Protein AF-A0A1H9P682-F1 (afdb_monomer_lite)

Radius of gyration: 30.24 Å; chains: 1; bounding box: 79×31×107 Å

pLDDT: mean 71.87, std 14.68, range [38.53, 93.12]

Structure (mmCIF, N/CA/C/O backbone):
data_AF-A0A1H9P682-F1
#
_entry.id   AF-A0A1H9P682-F1
#
loop_
_atom_site.group_PDB
_atom_site.id
_atom_site.type_symbol
_atom_site.label_atom_id
_atom_site.label_alt_id
_atom_site.label_comp_id
_atom_site.label_asym_id
_atom_site.label_entity_id
_atom_site.label_seq_id
_atom_site.pdbx_PDB_ins_code
_atom_site.Cartn_x
_atom_site.Cartn_y
_atom_site.Cartn_z
_atom_site.occupancy
_atom_site.B_iso_or_equiv
_atom_site.auth_seq_id
_atom_site.auth_comp_id
_atom_site.auth_asym_id
_atom_site.auth_atom_id
_atom_site.pdbx_PDB_model_num
ATOM 1 N N . MET A 1 1 ? -42.778 5.617 70.406 1.00 38.97 1 MET A N 1
ATOM 2 C CA . MET A 1 1 ? -42.829 4.160 70.156 1.00 38.97 1 MET A CA 1
ATOM 3 C C . MET A 1 1 ? -42.536 3.995 68.669 1.00 38.97 1 MET A C 1
ATOM 5 O O . MET A 1 1 ? -43.299 4.552 67.897 1.00 38.97 1 MET A O 1
ATOM 9 N N . ARG A 1 2 ? -41.302 3.645 68.252 1.00 39.34 2 ARG A N 1
ATOM 10 C CA . ARG A 1 2 ? -40.788 2.255 68.078 1.00 39.34 2 ARG A CA 1
ATOM 11 C C . ARG A 1 2 ? -41.832 1.417 67.328 1.00 39.34 2 ARG A C 1
ATOM 13 O O . ARG A 1 2 ? -42.942 1.325 67.829 1.00 39.34 2 ARG A O 1
ATOM 20 N N . GLU A 1 3 ? -41.604 0.932 66.111 1.00 40.84 3 GLU A N 1
ATOM 21 C CA . GLU A 1 3 ? -40.515 0.067 65.615 1.00 40.84 3 GLU A CA 1
ATOM 22 C C . GLU A 1 3 ? -40.602 0.032 64.063 1.00 40.84 3 GLU A C 1
ATOM 24 O O . GLU A 1 3 ? -41.706 0.152 63.538 1.00 40.84 3 GLU A O 1
ATOM 29 N N . ASN A 1 4 ? -39.484 0.150 63.327 1.00 43.41 4 ASN A N 1
ATOM 30 C CA . ASN A 1 4 ? -38.749 -0.947 62.645 1.00 43.41 4 ASN A CA 1
ATOM 31 C C . ASN A 1 4 ? -39.488 -1.520 61.409 1.00 43.41 4 ASN A C 1
ATOM 33 O O . ASN A 1 4 ? -40.698 -1.667 61.419 1.00 43.41 4 ASN A O 1
ATOM 37 N N . ASP A 1 5 ? -38.876 -1.901 60.292 1.00 44.94 5 ASP A N 1
ATOM 38 C CA . ASP A 1 5 ? -37.477 -2.030 59.903 1.00 44.94 5 ASP A CA 1
ATOM 39 C C . ASP A 1 5 ? -37.392 -2.095 58.370 1.00 44.94 5 ASP A C 1
ATOM 41 O O . ASP A 1 5 ? -38.360 -2.388 57.666 1.00 44.94 5 ASP A O 1
ATOM 45 N N . GLN A 1 6 ? -36.181 -1.827 57.894 1.00 45.53 6 GLN A N 1
ATOM 46 C CA . GLN A 1 6 ? -35.627 -2.149 56.585 1.00 45.53 6 GLN A CA 1
ATOM 47 C C . GLN A 1 6 ? -36.292 -3.343 55.881 1.00 45.53 6 GLN A C 1
ATOM 49 O O . GLN A 1 6 ? -36.188 -4.479 56.334 1.00 45.53 6 GLN A O 1
ATOM 54 N N . ASN A 1 7 ? -36.821 -3.110 54.678 1.00 42.62 7 ASN A N 1
ATOM 55 C CA . ASN A 1 7 ? -36.829 -4.151 53.657 1.00 42.62 7 ASN A CA 1
ATOM 56 C C . ASN A 1 7 ? -35.790 -3.782 52.597 1.00 42.62 7 ASN A C 1
ATOM 58 O O . ASN A 1 7 ? -36.064 -3.165 51.566 1.00 42.62 7 ASN A O 1
ATOM 62 N N . THR A 1 8 ? -34.544 -4.097 52.943 1.00 42.44 8 THR A N 1
ATOM 63 C CA . THR A 1 8 ? -33.430 -4.292 52.026 1.00 42.44 8 THR A CA 1
ATOM 64 C C . THR A 1 8 ? -33.874 -5.296 50.971 1.00 42.44 8 THR A C 1
ATOM 66 O O . THR A 1 8 ? -33.874 -6.503 51.205 1.00 42.44 8 THR A O 1
ATOM 69 N N . ASN A 1 9 ? -34.244 -4.795 49.791 1.00 38.53 9 ASN A N 1
ATOM 70 C CA . ASN A 1 9 ? -34.286 -5.603 48.581 1.00 38.53 9 ASN A CA 1
ATOM 71 C C . ASN A 1 9 ? -32.859 -6.088 48.310 1.00 38.53 9 ASN A C 1
ATOM 73 O O . ASN A 1 9 ? -32.088 -5.447 47.598 1.00 38.53 9 ASN A O 1
ATOM 77 N N . ASN A 1 10 ? -32.519 -7.214 48.937 1.00 39.97 10 ASN A N 1
ATOM 78 C CA . ASN A 1 10 ? -31.418 -8.077 48.567 1.00 39.97 10 ASN A CA 1
ATOM 79 C C . ASN A 1 10 ? -31.631 -8.442 47.103 1.00 39.97 10 ASN A C 1
ATOM 81 O O . ASN A 1 10 ? -32.418 -9.325 46.757 1.00 39.97 10 ASN A O 1
ATOM 85 N N . SER A 1 11 ? -30.935 -7.720 46.236 1.00 47.12 11 SER A N 1
ATOM 86 C CA . SER A 1 11 ? -30.693 -8.086 44.856 1.00 47.12 11 SER A CA 1
ATOM 87 C C . SER A 1 11 ? -29.859 -9.366 44.845 1.00 47.12 11 SER A C 1
ATOM 89 O O . SER A 1 11 ? -28.654 -9.352 44.616 1.00 47.12 11 SER A O 1
ATOM 91 N N . ASN A 1 12 ? -30.525 -10.500 45.067 1.00 51.19 12 ASN A N 1
ATOM 92 C CA . ASN A 1 12 ? -30.020 -11.830 44.745 1.00 51.19 12 ASN A CA 1
ATOM 93 C C . ASN A 1 12 ? -30.009 -11.990 43.217 1.00 51.19 12 ASN A C 1
ATOM 95 O O . ASN A 1 12 ? -30.694 -12.838 42.650 1.00 51.19 12 ASN A O 1
ATOM 99 N N . ALA A 1 13 ? -29.258 -11.131 42.531 1.00 53.94 13 ALA A N 1
ATOM 100 C CA . ALA A 1 13 ? -28.804 -11.440 41.194 1.00 53.94 13 ALA A CA 1
ATOM 101 C C . ALA A 1 13 ? -27.762 -12.559 41.350 1.00 53.94 13 ALA A C 1
ATOM 103 O O . ALA A 1 13 ? -26.848 -12.411 42.168 1.00 53.94 13 ALA A O 1
ATOM 104 N N . PRO A 1 14 ? -27.881 -13.686 40.628 1.00 59.94 14 PRO A N 1
ATOM 105 C CA . PRO A 1 14 ? -26.836 -14.698 40.641 1.00 59.94 14 PRO A CA 1
ATOM 106 C C . PRO A 1 14 ? -25.517 -14.019 40.270 1.00 59.94 14 PRO A C 1
ATOM 108 O O . PRO A 1 14 ? -25.454 -13.300 39.270 1.00 59.94 14 PRO A O 1
ATOM 111 N N . ALA A 1 15 ? -24.490 -14.198 41.105 1.00 60.25 15 ALA A N 1
ATOM 112 C CA . ALA A 1 15 ? -23.162 -13.655 40.863 1.00 60.25 15 ALA A CA 1
ATOM 113 C C . ALA A 1 15 ? -22.665 -14.202 39.521 1.00 60.25 15 ALA A C 1
ATOM 115 O O . ALA A 1 15 ? -22.273 -15.364 39.411 1.00 60.25 15 ALA A O 1
ATOM 116 N N . VAL A 1 16 ? -22.769 -13.379 38.477 1.00 61.38 16 VAL A N 1
ATOM 117 C CA . VAL A 1 16 ? -22.333 -13.751 37.136 1.00 61.38 16 VAL A CA 1
ATOM 118 C C . VAL A 1 16 ? -20.833 -14.015 37.225 1.00 61.38 16 VAL A C 1
ATOM 120 O O . VAL A 1 16 ? -20.102 -13.139 37.698 1.00 61.38 16 VAL A O 1
ATOM 123 N N . PRO A 1 17 ? -20.358 -15.197 36.801 1.00 69.81 17 PRO A N 1
ATOM 124 C CA . PRO A 1 17 ? -18.950 -15.527 36.899 1.00 69.81 17 PRO A CA 1
ATOM 125 C C . PRO A 1 17 ? -18.097 -14.474 36.195 1.00 69.81 17 PRO A C 1
ATOM 127 O O . PRO A 1 17 ? -18.400 -14.065 35.074 1.00 69.81 17 PRO A O 1
ATOM 130 N N . GLU A 1 18 ? -17.004 -14.059 36.829 1.00 66.00 18 GLU A N 1
ATOM 131 C CA . GLU A 1 18 ? -16.146 -12.960 36.363 1.00 66.00 18 GLU A CA 1
ATOM 132 C C . GLU A 1 18 ? -15.588 -13.173 34.935 1.00 66.00 18 GLU A C 1
ATOM 134 O O . GLU A 1 18 ? -15.226 -12.224 34.236 1.00 66.00 18 GLU A O 1
ATOM 139 N N . TYR A 1 19 ? -15.531 -14.428 34.473 1.00 68.06 19 TYR A N 1
ATOM 140 C CA . TYR A 1 19 ? -15.132 -14.779 33.108 1.00 68.06 19 TYR A CA 1
ATOM 141 C C . TYR A 1 19 ? -16.213 -14.439 32.065 1.00 68.06 19 TYR A C 1
ATOM 143 O O . TYR A 1 19 ? -15.883 -13.940 30.991 1.00 68.06 19 TYR A O 1
ATOM 151 N N . LEU A 1 20 ? -17.497 -14.615 32.393 1.00 66.12 20 LEU A N 1
ATOM 152 C CA . LEU A 1 20 ? -18.629 -14.301 31.512 1.00 66.12 20 LEU A CA 1
ATOM 153 C C . LEU A 1 20 ? -18.777 -12.791 31.308 1.00 66.12 20 LEU A C 1
ATOM 155 O O . LEU A 1 20 ? -19.013 -12.331 30.191 1.00 66.12 20 LEU A O 1
ATOM 159 N N . THR A 1 21 ? -18.563 -11.997 32.357 1.00 69.25 21 THR A N 1
ATOM 160 C CA . THR A 1 21 ? -18.540 -10.529 32.262 1.00 69.25 21 THR A CA 1
ATOM 161 C C . THR A 1 21 ? -17.347 -10.029 31.449 1.00 69.25 21 THR A C 1
ATOM 163 O O . THR A 1 21 ? -17.517 -9.155 30.597 1.00 69.25 21 THR A O 1
ATOM 166 N N . LYS A 1 22 ? -16.151 -10.613 31.617 1.00 71.06 22 LYS A N 1
ATOM 167 C CA . LYS A 1 22 ? -14.976 -10.276 30.787 1.00 71.06 22 LYS A CA 1
ATOM 168 C C . LYS A 1 22 ? -15.208 -10.588 29.310 1.00 71.06 22 LYS A C 1
ATOM 170 O O . LYS A 1 22 ? -14.852 -9.771 28.460 1.00 71.06 22 LYS A O 1
ATOM 175 N N . GLU A 1 23 ? -15.824 -11.722 28.987 1.00 73.19 23 GLU A N 1
ATOM 176 C CA . GLU A 1 23 ? -16.151 -12.087 27.605 1.00 73.19 23 GLU A CA 1
ATOM 177 C C . GLU A 1 23 ? -17.238 -11.196 26.997 1.00 73.19 23 GLU A C 1
ATOM 179 O O . GLU A 1 23 ? -17.073 -10.735 25.864 1.00 73.19 23 GLU A O 1
ATOM 184 N N . ALA A 1 24 ? -18.287 -10.861 27.751 1.00 71.06 24 ALA A N 1
ATOM 185 C CA . ALA A 1 24 ? -19.342 -9.953 27.304 1.00 71.06 24 ALA A CA 1
ATOM 186 C C . ALA A 1 24 ? -18.807 -8.540 27.007 1.00 71.06 24 ALA A C 1
ATOM 188 O O . ALA A 1 24 ? -19.091 -7.982 25.946 1.00 71.06 24 ALA A O 1
ATOM 189 N N . ILE A 1 25 ? -17.941 -7.991 27.869 1.00 72.44 25 ILE A N 1
ATOM 190 C CA . ILE A 1 25 ? -17.266 -6.699 27.636 1.00 72.44 25 ILE A CA 1
ATOM 191 C C . ILE A 1 25 ? -16.348 -6.783 26.404 1.00 72.44 25 ILE A C 1
ATOM 193 O O . ILE A 1 25 ? -16.270 -5.854 25.595 1.00 72.44 25 ILE A O 1
ATOM 197 N N . LYS A 1 26 ? -15.660 -7.918 26.212 1.00 71.62 26 LYS A N 1
ATOM 198 C CA . LYS A 1 26 ? -14.792 -8.170 25.050 1.00 71.62 26 LYS A CA 1
ATOM 199 C C . LYS A 1 26 ? -15.584 -8.165 23.739 1.00 71.62 26 LYS A C 1
ATOM 201 O O . LYS A 1 26 ? -15.109 -7.590 22.754 1.00 71.62 26 LYS A O 1
ATOM 206 N N . GLN A 1 27 ? -16.763 -8.786 23.750 1.00 69.50 27 GLN A N 1
ATOM 207 C CA . GLN A 1 27 ? -17.713 -8.877 22.639 1.00 69.50 27 GLN A CA 1
ATOM 208 C C . GLN A 1 27 ? -18.356 -7.515 22.337 1.00 69.50 27 GLN A C 1
ATOM 210 O O . GLN A 1 27 ? -18.345 -7.094 21.184 1.00 69.50 27 GLN A O 1
ATOM 215 N N . GLN A 1 28 ? -18.809 -6.772 23.354 1.00 67.00 28 GLN A N 1
ATOM 216 C CA . GLN A 1 28 ? -19.338 -5.411 23.190 1.00 67.00 28 GLN A CA 1
ATOM 217 C C . GLN A 1 28 ? -18.303 -4.459 22.595 1.00 67.00 28 GLN A C 1
ATOM 219 O O . GLN A 1 28 ? -18.612 -3.711 21.672 1.00 67.00 28 GLN A O 1
ATOM 224 N N . LYS A 1 29 ? -17.053 -4.519 23.069 1.00 67.00 29 LYS A N 1
ATOM 225 C CA . LYS A 1 29 ? -15.972 -3.696 22.517 1.00 67.00 29 LYS A CA 1
ATOM 226 C C . LYS A 1 29 ? -15.692 -4.053 21.053 1.00 67.00 29 LYS A C 1
ATOM 228 O O . LYS A 1 29 ? -15.567 -3.162 20.227 1.00 67.00 29 LYS A O 1
ATOM 233 N N . LYS A 1 30 ? -15.702 -5.347 20.705 1.00 64.38 30 LYS A N 1
ATOM 234 C CA . LYS A 1 30 ? -15.589 -5.815 19.311 1.00 64.38 30 LYS A CA 1
ATOM 235 C C . LYS A 1 30 ? -16.760 -5.337 18.439 1.00 64.38 30 LYS A C 1
ATOM 237 O O . LYS A 1 30 ? -16.535 -4.946 17.300 1.00 64.38 30 LYS A O 1
ATOM 242 N N . TYR A 1 31 ? -17.987 -5.359 18.958 1.00 65.25 31 TYR A N 1
ATOM 243 C CA . TYR A 1 31 ? -19.174 -4.866 18.254 1.00 65.25 31 TYR A CA 1
ATOM 244 C C . TYR A 1 31 ? -19.103 -3.352 18.018 1.00 65.25 31 TYR A C 1
ATOM 246 O O . TYR A 1 31 ? -19.308 -2.900 16.895 1.00 65.25 31 TYR A O 1
ATOM 254 N N . ASN A 1 32 ? -18.732 -2.583 19.043 1.00 70.31 32 ASN A N 1
ATOM 255 C CA . ASN A 1 32 ? -18.597 -1.131 18.946 1.00 70.31 32 ASN A CA 1
ATOM 256 C C . ASN A 1 32 ? -17.469 -0.723 17.981 1.00 70.31 32 ASN A C 1
ATOM 258 O O . ASN A 1 32 ? -17.658 0.152 17.140 1.00 70.31 32 ASN A O 1
ATOM 262 N N . ASP A 1 33 ? -16.328 -1.417 18.026 1.00 61.44 33 ASP A N 1
ATOM 263 C CA . ASP A 1 33 ? -15.211 -1.180 17.104 1.00 61.44 33 ASP A CA 1
ATOM 264 C C . ASP A 1 33 ? -15.587 -1.523 15.648 1.00 61.44 33 ASP A C 1
ATOM 266 O O . ASP A 1 33 ? -15.204 -0.808 14.724 1.00 61.44 33 ASP A O 1
ATOM 270 N N . ASN A 1 34 ? -16.380 -2.580 15.431 1.00 63.44 34 ASN A N 1
ATOM 271 C CA . ASN A 1 34 ? -16.870 -2.979 14.104 1.00 63.44 34 ASN A CA 1
ATOM 272 C C . ASN A 1 34 ? -17.971 -2.060 13.551 1.00 63.44 34 ASN A C 1
ATOM 274 O O . ASN A 1 34 ? -18.148 -1.981 12.331 1.00 63.44 34 ASN A O 1
ATOM 278 N N . HIS A 1 35 ? -18.734 -1.403 14.427 1.00 68.88 35 HIS A N 1
ATOM 279 C CA . HIS A 1 35 ? -19.833 -0.517 14.044 1.00 68.88 35 HIS A CA 1
ATOM 280 C C . HIS A 1 35 ? -19.442 0.968 14.040 1.00 68.88 35 HIS A C 1
ATOM 282 O O . HIS A 1 35 ? -20.220 1.811 13.599 1.00 68.88 35 HIS A O 1
ATOM 288 N N . SER A 1 36 ? -18.222 1.303 14.473 1.00 73.00 36 SER A N 1
ATOM 289 C CA . SER A 1 36 ? -17.703 2.665 14.394 1.00 73.00 36 SER A CA 1
ATOM 290 C C . SER A 1 36 ? -17.651 3.135 12.936 1.00 73.00 36 SER A C 1
ATOM 292 O O . SER A 1 36 ? -16.885 2.623 12.114 1.00 73.00 36 SER A O 1
ATOM 294 N N . THR A 1 37 ? -18.457 4.151 12.621 1.00 76.69 37 THR A N 1
ATOM 295 C CA . THR A 1 37 ? -18.485 4.808 11.306 1.00 76.69 37 THR A CA 1
ATOM 296 C C . THR A 1 37 ? -17.114 5.371 10.939 1.00 76.69 37 THR A C 1
ATOM 298 O O . THR A 1 37 ? -16.680 5.239 9.801 1.00 76.69 37 THR A O 1
ATOM 301 N N . THR A 1 38 ? -16.374 5.895 11.918 1.00 74.81 38 THR A N 1
ATOM 302 C CA . THR A 1 38 ? -15.019 6.430 11.738 1.00 74.81 38 THR A CA 1
ATOM 303 C C . THR A 1 38 ? -14.014 5.356 11.316 1.00 74.81 38 THR A C 1
ATOM 305 O O . THR A 1 38 ? -13.206 5.602 10.421 1.00 74.81 38 THR A O 1
ATOM 308 N N . CYS A 1 39 ? -14.076 4.156 11.910 1.00 73.69 39 CYS A N 1
ATOM 309 C CA . CYS A 1 39 ? -13.227 3.027 11.513 1.00 73.69 39 CYS A CA 1
ATOM 310 C C . CYS A 1 39 ? -13.496 2.639 10.055 1.00 73.69 39 CYS A C 1
ATOM 312 O O . CYS A 1 39 ? -12.560 2.520 9.263 1.00 73.69 39 CYS A O 1
ATOM 314 N N . ARG A 1 40 ? -14.776 2.519 9.680 1.00 77.06 40 ARG A N 1
ATOM 315 C CA . ARG A 1 40 ? -15.176 2.224 8.299 1.00 77.06 40 ARG A CA 1
ATOM 316 C C . ARG A 1 40 ? -14.668 3.277 7.321 1.00 77.06 40 ARG A C 1
ATOM 318 O O . ARG A 1 40 ? -14.087 2.902 6.312 1.00 77.06 40 ARG A O 1
ATOM 325 N N . THR A 1 41 ? -14.818 4.564 7.626 1.00 82.00 41 THR A N 1
ATOM 326 C CA . THR A 1 41 ? -14.356 5.642 6.740 1.00 82.00 41 THR A CA 1
ATOM 327 C C . THR A 1 41 ? -12.845 5.601 6.528 1.00 82.00 41 THR A C 1
ATOM 329 O O . THR A 1 41 ? -12.401 5.634 5.386 1.00 82.00 41 THR A O 1
ATOM 332 N N . LEU A 1 42 ? -12.051 5.462 7.596 1.00 80.62 42 LEU A N 1
ATOM 333 C CA . LEU A 1 42 ? -10.587 5.376 7.487 1.00 80.62 42 LEU A CA 1
ATOM 334 C C . LEU A 1 42 ? -10.148 4.191 6.626 1.00 80.62 42 LEU A C 1
ATOM 336 O O . LEU A 1 42 ? -9.264 4.320 5.780 1.00 80.62 42 LEU A O 1
ATOM 340 N N . CYS A 1 43 ? -10.788 3.040 6.815 1.00 83.00 43 CYS A N 1
ATOM 341 C CA . CYS A 1 43 ? -10.423 1.857 6.062 1.00 83.00 43 CYS A CA 1
ATOM 342 C C . CYS A 1 43 ? -10.921 1.919 4.605 1.00 83.00 43 CYS A C 1
ATOM 344 O O . CYS A 1 43 ? -10.223 1.448 3.715 1.00 83.00 43 CYS A O 1
ATOM 346 N N . MET A 1 44 ? -12.074 2.541 4.335 1.00 84.62 44 MET A N 1
ATOM 347 C CA . MET A 1 44 ? -12.543 2.799 2.966 1.00 84.62 44 MET A CA 1
ATOM 348 C C . MET A 1 44 ? -11.609 3.764 2.232 1.00 84.62 44 MET A C 1
ATOM 350 O O . MET A 1 44 ? -11.268 3.504 1.086 1.00 84.62 44 MET A O 1
ATOM 354 N N . ILE A 1 45 ? -11.140 4.832 2.888 1.00 86.38 45 ILE A N 1
ATOM 355 C CA . ILE A 1 45 ? -10.163 5.765 2.303 1.00 86.38 45 ILE A CA 1
ATOM 356 C C . ILE A 1 45 ? -8.862 5.036 1.961 1.00 86.38 45 ILE A C 1
ATOM 358 O O . ILE A 1 45 ? -8.344 5.202 0.860 1.00 86.38 45 ILE A O 1
ATOM 362 N N . SER A 1 46 ? -8.359 4.198 2.872 1.00 84.44 46 SER A N 1
ATOM 363 C CA . SER A 1 46 ? -7.169 3.381 2.616 1.00 84.44 46 SER A CA 1
ATOM 364 C C . SER A 1 46 ? -7.375 2.433 1.428 1.0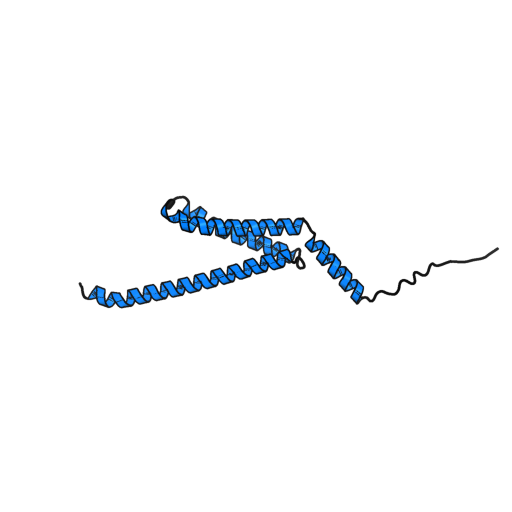0 84.44 46 SER A C 1
ATOM 366 O O . SER A 1 46 ? -6.515 2.356 0.556 1.00 84.44 46 SER A O 1
ATOM 368 N N . LEU A 1 47 ? -8.531 1.768 1.344 1.00 83.88 47 LEU A N 1
ATOM 369 C CA . LEU A 1 47 ? -8.855 0.854 0.248 1.00 83.88 47 LEU A CA 1
ATOM 370 C C . LEU A 1 47 ? -9.000 1.581 -1.096 1.00 83.88 47 LEU A C 1
ATOM 372 O O . LEU A 1 47 ? -8.565 1.071 -2.122 1.00 83.88 47 LEU A O 1
ATOM 376 N N . VAL A 1 48 ? -9.570 2.786 -1.094 1.00 87.81 48 VAL A N 1
ATOM 377 C CA . VAL A 1 48 ? -9.666 3.630 -2.291 1.00 87.81 48 VAL A CA 1
ATOM 378 C C . VAL A 1 48 ? -8.287 4.123 -2.724 1.00 87.81 48 VAL A C 1
ATOM 380 O O . VAL A 1 48 ? -7.990 4.062 -3.911 1.00 87.81 48 VAL A O 1
ATOM 383 N N . CYS A 1 49 ? -7.424 4.554 -1.797 1.00 86.31 49 CYS A N 1
ATOM 384 C CA . CYS A 1 49 ? -6.045 4.941 -2.128 1.00 86.31 49 CYS A CA 1
ATOM 385 C C . CYS A 1 49 ? -5.277 3.773 -2.752 1.00 86.31 49 CYS A C 1
ATOM 387 O O . CYS A 1 49 ? -4.606 3.951 -3.764 1.00 86.31 49 CYS A O 1
ATOM 389 N N . TRP A 1 50 ? -5.431 2.578 -2.182 1.00 86.19 50 TRP A N 1
ATOM 390 C CA . TRP A 1 50 ? -4.848 1.349 -2.706 1.00 86.19 50 TRP A CA 1
ATOM 391 C C . TRP A 1 50 ? -5.342 1.012 -4.118 1.00 86.19 50 TRP A C 1
ATOM 393 O O . TRP A 1 50 ? -4.542 0.766 -5.021 1.00 86.19 50 TRP A O 1
ATOM 403 N N . ALA A 1 51 ? -6.661 1.044 -4.325 1.00 85.31 51 ALA A N 1
ATOM 404 C CA . ALA A 1 51 ? -7.266 0.742 -5.617 1.00 85.31 51 ALA A CA 1
ATOM 405 C C . ALA A 1 51 ? -6.857 1.770 -6.681 1.00 85.31 51 ALA A C 1
ATOM 407 O O . ALA A 1 51 ? -6.500 1.392 -7.793 1.00 85.31 51 ALA A O 1
ATOM 408 N N . LEU A 1 52 ? -6.857 3.061 -6.334 1.00 85.06 52 LEU A N 1
ATOM 409 C CA . LEU A 1 52 ? -6.418 4.127 -7.231 1.00 85.06 52 LEU A CA 1
ATOM 410 C C . LEU A 1 52 ? -4.943 3.981 -7.602 1.00 85.06 52 LEU A C 1
ATOM 412 O O . LEU A 1 52 ? -4.617 4.124 -8.775 1.00 85.06 52 LEU A O 1
ATOM 416 N N . ALA A 1 53 ? -4.068 3.655 -6.649 1.00 83.31 53 ALA A N 1
ATOM 417 C CA . ALA A 1 53 ? -2.655 3.437 -6.941 1.00 83.31 53 ALA A CA 1
ATOM 418 C C . ALA A 1 53 ? -2.445 2.287 -7.937 1.00 83.31 53 ALA A C 1
ATOM 420 O O . ALA A 1 53 ? -1.718 2.450 -8.911 1.00 83.31 53 ALA A O 1
ATOM 421 N N . ASN A 1 54 ? -3.136 1.160 -7.738 1.00 83.44 54 ASN A N 1
ATOM 422 C CA . ASN A 1 54 ? -3.056 0.004 -8.632 1.00 83.44 54 ASN A CA 1
ATOM 423 C C . ASN A 1 54 ? -3.641 0.294 -10.026 1.00 83.44 54 ASN A C 1
ATOM 425 O O . ASN A 1 54 ? -3.057 -0.099 -11.033 1.00 83.44 54 ASN A O 1
ATOM 429 N N . ILE A 1 55 ? -4.760 1.022 -10.107 1.00 83.12 55 ILE A N 1
ATOM 430 C CA . ILE A 1 55 ? -5.338 1.448 -11.391 1.00 83.12 55 ILE A CA 1
ATOM 431 C C . ILE A 1 55 ? -4.368 2.369 -12.133 1.00 83.12 55 ILE A C 1
ATOM 433 O O . ILE A 1 55 ? -4.146 2.169 -13.324 1.00 83.12 55 ILE A O 1
ATOM 437 N N . ILE A 1 56 ? -3.773 3.348 -11.441 1.00 79.75 56 ILE A N 1
ATOM 438 C CA . ILE A 1 56 ? -2.775 4.245 -12.035 1.00 79.75 56 ILE A CA 1
ATOM 439 C C . ILE A 1 56 ? -1.600 3.431 -12.573 1.00 79.75 56 ILE A C 1
ATOM 441 O O . ILE A 1 56 ? -1.193 3.688 -13.695 1.00 79.75 56 ILE A O 1
ATOM 445 N N . PHE A 1 57 ? -1.126 2.425 -11.832 1.00 76.19 57 PHE A N 1
ATOM 446 C CA . PHE A 1 57 ? -0.004 1.577 -12.240 1.00 76.19 57 PHE A CA 1
ATOM 447 C C . PHE A 1 57 ? -0.296 0.766 -13.517 1.00 76.19 57 PHE A C 1
ATOM 449 O O . PHE A 1 57 ? 0.526 0.706 -14.428 1.00 76.19 57 PHE A O 1
ATOM 456 N N . ILE A 1 58 ? -1.494 0.179 -13.618 1.00 77.44 58 ILE A N 1
ATOM 457 C CA . ILE A 1 58 ? -1.919 -0.582 -14.806 1.00 77.44 58 ILE A CA 1
ATOM 458 C C . ILE A 1 58 ? -2.088 0.344 -16.013 1.00 77.44 58 ILE A C 1
ATOM 460 O O . ILE A 1 58 ? -1.672 0.016 -17.121 1.00 77.44 58 ILE A O 1
ATOM 464 N N . VAL A 1 59 ? -2.715 1.504 -15.807 1.00 76.88 59 VAL A N 1
ATOM 465 C CA . VAL A 1 59 ? -2.942 2.476 -16.879 1.00 76.88 59 VAL A CA 1
ATOM 466 C C . VAL A 1 59 ? -1.615 3.091 -17.327 1.00 76.88 59 VAL A C 1
ATOM 468 O O . VAL A 1 59 ? -1.409 3.254 -18.524 1.00 76.88 59 VAL A O 1
ATOM 471 N N . SER A 1 60 ? -0.687 3.389 -16.415 1.00 69.56 60 SER A N 1
ATOM 472 C CA . SER A 1 60 ? 0.619 3.936 -16.790 1.00 69.56 60 SER A CA 1
ATOM 473 C C . SER A 1 60 ? 1.396 2.983 -17.691 1.00 69.56 60 SER A C 1
ATOM 475 O O . SER A 1 60 ? 1.940 3.441 -18.688 1.00 69.56 60 SER A O 1
ATOM 477 N N . ASP A 1 61 ? 1.374 1.676 -17.415 1.00 66.56 61 ASP A N 1
ATOM 478 C CA . ASP A 1 61 ? 2.079 0.671 -18.224 1.00 66.56 61 ASP A CA 1
ATOM 479 C C . ASP A 1 61 ? 1.563 0.618 -19.677 1.00 66.56 61 ASP A C 1
ATOM 481 O O . ASP A 1 61 ? 2.336 0.465 -20.616 1.00 66.56 61 ASP A O 1
ATOM 485 N N . GLN A 1 62 ? 0.259 0.842 -19.893 1.00 67.44 62 GLN A N 1
ATOM 486 C CA . GLN A 1 62 ? -0.340 0.812 -21.236 1.00 67.44 62 GLN A CA 1
ATOM 487 C C . GLN A 1 62 ? -0.189 2.111 -22.037 1.00 67.44 62 GLN A C 1
ATOM 489 O O . GLN A 1 62 ? -0.253 2.081 -23.265 1.00 67.44 62 GLN A O 1
ATOM 494 N N . PHE A 1 63 ? -0.031 3.254 -21.366 1.00 65.12 63 PHE A N 1
ATOM 495 C CA . PHE A 1 63 ? 0.040 4.570 -22.015 1.00 65.12 63 PHE A CA 1
ATOM 496 C C . PHE A 1 63 ? 1.462 5.149 -22.074 1.00 65.12 63 PHE A C 1
ATOM 498 O O . PHE A 1 63 ? 1.647 6.234 -22.636 1.00 65.12 63 PHE A O 1
ATOM 505 N N . PHE A 1 64 ? 2.457 4.437 -21.529 1.00 58.53 64 PHE A N 1
ATOM 506 C CA . PHE A 1 64 ? 3.835 4.915 -21.396 1.00 58.53 64 PHE A CA 1
ATOM 507 C C . PHE A 1 64 ? 4.476 5.291 -22.741 1.00 58.53 64 PHE A C 1
ATOM 509 O O . PHE A 1 64 ? 5.197 6.279 -22.797 1.00 58.53 64 PHE A O 1
ATOM 516 N N . ASP A 1 65 ? 4.128 4.615 -23.840 1.00 59.12 65 ASP A N 1
ATOM 517 C CA . ASP A 1 65 ? 4.676 4.913 -25.175 1.00 59.12 65 ASP A CA 1
ATOM 518 C C . ASP A 1 65 ? 4.225 6.269 -25.767 1.00 59.12 65 ASP A C 1
ATOM 520 O O . ASP A 1 65 ? 4.853 6.771 -26.698 1.00 59.12 65 ASP A O 1
ATOM 524 N N . LEU A 1 66 ? 3.151 6.893 -25.258 1.00 58.59 66 LEU A N 1
ATOM 525 C CA . LEU A 1 66 ? 2.536 8.076 -25.891 1.00 58.59 66 LEU A CA 1
ATOM 526 C C . LEU A 1 66 ? 2.794 9.413 -25.158 1.00 58.59 66 LEU A C 1
ATOM 528 O O . LEU A 1 66 ? 2.537 10.475 -25.723 1.00 58.59 66 LEU A O 1
ATOM 532 N N . LEU A 1 67 ? 3.264 9.396 -23.903 1.00 58.97 67 LEU A N 1
ATOM 533 C CA . LEU A 1 67 ? 3.238 10.554 -22.977 1.00 58.97 67 LEU A CA 1
ATOM 534 C C . LEU A 1 67 ? 4.606 10.902 -22.340 1.00 58.97 67 LEU A C 1
ATOM 536 O O . LEU A 1 67 ? 4.668 11.554 -21.295 1.00 58.97 67 LEU A O 1
ATOM 540 N N . ILE A 1 68 ? 5.689 10.486 -23.001 1.00 58.62 68 ILE A N 1
ATOM 541 C CA . ILE A 1 68 ? 6.986 10.111 -22.412 1.00 58.62 68 ILE A CA 1
ATOM 542 C C . ILE A 1 68 ? 7.701 11.151 -21.525 1.00 58.62 68 ILE A C 1
ATOM 544 O O . ILE A 1 68 ? 8.271 10.735 -20.527 1.00 58.62 68 ILE A O 1
ATOM 548 N N . ASP A 1 69 ? 7.674 12.465 -21.767 1.00 58.59 69 ASP A N 1
ATOM 549 C CA . ASP A 1 69 ? 8.684 13.325 -21.097 1.00 58.59 69 ASP A CA 1
ATOM 550 C C . ASP A 1 69 ? 8.209 14.201 -19.926 1.00 58.59 69 ASP A C 1
ATOM 552 O O . ASP A 1 69 ? 9.005 14.550 -19.057 1.00 58.59 69 ASP A O 1
ATOM 556 N N . VAL A 1 70 ? 6.928 14.579 -19.848 1.00 59.94 70 VAL A N 1
ATOM 557 C CA . VAL A 1 70 ? 6.476 15.570 -18.838 1.00 59.94 70 VAL A CA 1
ATOM 558 C C . VAL A 1 70 ? 5.656 14.935 -17.714 1.00 59.94 70 VAL A C 1
ATOM 560 O O . VAL A 1 70 ? 5.640 15.440 -16.592 1.00 59.94 70 VAL A O 1
ATOM 563 N N . MET A 1 71 ? 5.005 13.799 -17.981 1.00 62.62 71 MET A N 1
ATOM 564 C CA . MET A 1 71 ? 4.134 13.128 -17.008 1.00 62.62 71 MET A CA 1
ATOM 565 C C . MET A 1 71 ? 4.811 11.966 -16.272 1.00 62.62 71 MET A C 1
ATOM 567 O O . MET A 1 71 ? 4.267 11.534 -15.259 1.00 62.62 71 MET A O 1
ATOM 571 N N . ALA A 1 72 ? 6.000 11.525 -16.705 1.00 62.56 72 ALA A N 1
ATOM 572 C CA . ALA A 1 72 ? 6.715 10.371 -16.146 1.00 62.56 72 ALA A CA 1
ATOM 573 C C . ALA A 1 72 ? 6.908 10.462 -14.619 1.00 62.56 72 ALA A C 1
ATOM 575 O O . ALA A 1 72 ? 6.609 9.523 -13.883 1.00 62.56 72 ALA A O 1
ATOM 576 N N . ILE A 1 73 ? 7.292 11.641 -14.114 1.00 64.00 73 ILE A N 1
ATOM 577 C CA . ILE A 1 73 ? 7.479 11.872 -12.670 1.00 64.00 73 ILE A CA 1
ATOM 578 C C . ILE A 1 73 ? 6.153 11.715 -11.908 1.00 64.00 73 ILE A C 1
ATOM 580 O O . ILE A 1 73 ? 6.120 11.145 -10.816 1.00 64.00 73 ILE A O 1
ATOM 584 N N . PHE A 1 74 ? 5.045 12.198 -12.475 1.00 64.88 74 PHE A N 1
ATOM 585 C CA . PHE A 1 74 ? 3.727 12.064 -11.855 1.00 64.88 74 PHE A CA 1
ATOM 586 C C . PHE A 1 74 ? 3.207 10.628 -11.925 1.00 64.88 74 PHE A C 1
ATOM 588 O O . PHE A 1 74 ? 2.582 10.176 -10.973 1.00 64.88 74 PHE A O 1
ATOM 595 N N . THR A 1 75 ? 3.468 9.899 -13.007 1.00 66.31 75 THR A N 1
ATOM 596 C CA . THR A 1 75 ? 3.000 8.517 -13.166 1.00 66.31 75 THR A CA 1
ATOM 597 C C . THR A 1 75 ? 3.802 7.514 -12.346 1.00 66.31 75 THR A C 1
ATOM 599 O O . THR A 1 75 ? 3.231 6.521 -11.914 1.00 66.31 75 THR A O 1
ATOM 602 N N . GLU A 1 76 ? 5.078 7.778 -12.060 1.00 70.12 76 GLU A N 1
ATOM 603 C CA . GLU A 1 76 ? 5.921 6.866 -11.274 1.00 70.12 76 GLU A CA 1
ATOM 604 C C . GLU A 1 76 ? 5.858 7.141 -9.764 1.00 70.12 76 GLU A C 1
ATOM 606 O O . GLU A 1 76 ? 5.740 6.218 -8.955 1.00 70.12 76 GLU A O 1
ATOM 611 N N . VAL A 1 77 ? 5.900 8.413 -9.349 1.00 74.88 77 VAL A N 1
ATOM 612 C CA . VAL A 1 77 ? 6.045 8.772 -7.925 1.00 74.88 77 VAL A CA 1
ATOM 613 C C . VAL A 1 77 ? 4.698 8.799 -7.193 1.00 74.88 77 VAL A C 1
ATOM 615 O O . VAL A 1 77 ? 4.606 8.412 -6.023 1.00 74.88 77 VAL A O 1
ATOM 618 N N . LEU A 1 78 ? 3.629 9.233 -7.867 1.00 79.25 78 LEU A N 1
ATOM 619 C CA . LEU A 1 78 ? 2.294 9.361 -7.277 1.00 79.25 78 LEU A CA 1
ATOM 620 C C . LEU A 1 78 ? 1.688 8.029 -6.792 1.00 79.25 78 LEU A C 1
ATOM 622 O O . LEU A 1 78 ? 1.195 8.009 -5.659 1.00 79.25 78 LEU A O 1
ATOM 626 N N . PRO A 1 79 ? 1.715 6.917 -7.559 1.00 78.31 79 PRO A N 1
ATOM 627 C CA . PRO A 1 79 ? 1.179 5.646 -7.072 1.00 78.31 79 PRO A CA 1
ATOM 628 C C . PRO A 1 79 ? 1.969 5.115 -5.869 1.00 78.31 79 PRO A C 1
ATOM 630 O O . PRO A 1 79 ? 1.363 4.609 -4.925 1.00 78.31 79 PRO A O 1
ATOM 633 N N . GLY A 1 80 ? 3.291 5.319 -5.831 1.00 78.06 80 GLY A N 1
ATOM 634 C CA . GLY A 1 80 ? 4.116 4.979 -4.668 1.00 78.06 80 GLY A CA 1
ATOM 635 C C . GLY A 1 80 ? 3.701 5.746 -3.406 1.00 78.06 80 GLY A C 1
ATOM 636 O O . GLY A 1 80 ? 3.500 5.149 -2.347 1.00 78.06 80 GLY A O 1
ATOM 637 N N . LEU A 1 81 ? 3.487 7.061 -3.516 1.00 82.81 81 LEU A N 1
ATOM 638 C CA . LEU A 1 81 ? 2.999 7.889 -2.405 1.00 82.81 81 LEU A CA 1
ATOM 639 C C . LEU A 1 81 ? 1.587 7.489 -1.950 1.00 82.81 81 LEU A C 1
ATOM 641 O O . LEU A 1 81 ? 1.316 7.445 -0.745 1.00 82.81 81 LEU A O 1
ATOM 645 N N . LEU A 1 82 ? 0.696 7.160 -2.889 1.00 83.69 82 LEU A N 1
ATOM 646 C CA . LEU A 1 82 ? -0.654 6.679 -2.585 1.00 83.69 82 LEU A CA 1
ATOM 647 C C . LEU A 1 82 ? -0.620 5.349 -1.825 1.00 83.69 82 LEU A C 1
ATOM 649 O O . LEU A 1 82 ? -1.307 5.233 -0.809 1.00 83.69 82 LEU A O 1
ATOM 653 N N . LEU A 1 83 ? 0.223 4.395 -2.234 1.00 82.81 83 LEU A N 1
ATOM 654 C CA . LEU A 1 83 ? 0.410 3.124 -1.525 1.00 82.81 83 LEU A CA 1
ATOM 655 C C . LEU A 1 83 ? 0.943 3.331 -0.105 1.00 82.81 83 LEU A C 1
ATOM 657 O O . LEU A 1 83 ? 0.389 2.774 0.844 1.00 82.81 83 LEU A O 1
ATOM 661 N N . ILE A 1 84 ? 1.963 4.181 0.068 1.00 85.81 84 ILE A N 1
ATOM 662 C CA . ILE A 1 84 ? 2.520 4.492 1.394 1.00 85.81 84 ILE A CA 1
ATOM 663 C C . ILE A 1 84 ? 1.447 5.126 2.283 1.00 85.81 84 ILE A C 1
ATOM 665 O O . ILE A 1 84 ? 1.255 4.700 3.423 1.00 85.81 84 ILE A O 1
ATOM 669 N N . SER A 1 85 ? 0.709 6.115 1.771 1.00 86.50 85 SER A N 1
ATOM 670 C CA . SER A 1 85 ? -0.353 6.773 2.541 1.00 86.50 85 SER A CA 1
ATOM 671 C C . SER A 1 85 ? -1.471 5.795 2.925 1.00 86.50 85 SER A C 1
ATOM 673 O O . SER A 1 85 ? -1.882 5.753 4.088 1.00 86.50 85 SER A O 1
ATOM 675 N N . GLY A 1 86 ? -1.900 4.940 1.993 1.00 83.56 86 GLY A N 1
ATOM 676 C CA . GLY A 1 86 ? -2.881 3.885 2.224 1.00 83.56 86 GLY A CA 1
ATOM 677 C C . GLY A 1 86 ? -2.438 2.910 3.315 1.00 83.56 86 GLY A C 1
ATOM 678 O O . GLY A 1 86 ? -3.220 2.613 4.227 1.00 83.56 86 GLY A O 1
ATOM 679 N N . TYR A 1 87 ? -1.172 2.490 3.285 1.00 84.62 87 TYR A N 1
ATOM 680 C CA . TYR A 1 87 ? -0.577 1.612 4.290 1.00 84.62 87 TYR A CA 1
ATOM 681 C C . TYR A 1 87 ? -0.535 2.263 5.681 1.00 84.62 87 TYR A C 1
ATOM 683 O O . TYR A 1 87 ? -0.908 1.643 6.678 1.00 84.62 87 TYR A O 1
ATOM 691 N N . VAL A 1 88 ? -0.161 3.542 5.770 1.00 87.12 88 VAL A N 1
ATOM 692 C CA . VAL A 1 88 ? -0.166 4.289 7.040 1.00 87.12 88 VAL A CA 1
ATOM 693 C C . VAL A 1 88 ? -1.577 4.347 7.633 1.00 87.12 88 VAL A C 1
ATOM 695 O O . VAL A 1 88 ? -1.756 4.080 8.823 1.00 87.12 88 VAL A O 1
ATOM 698 N N . PHE A 1 89 ? -2.602 4.614 6.817 1.00 83.75 89 PHE A N 1
ATOM 699 C CA . PHE A 1 89 ? -3.995 4.592 7.277 1.00 83.75 89 PHE A CA 1
ATOM 700 C C . PHE A 1 89 ? -4.442 3.202 7.747 1.00 83.75 89 PHE A C 1
ATOM 702 O O . PHE A 1 89 ? -5.156 3.107 8.749 1.00 83.75 89 PHE A O 1
ATOM 709 N N . ALA A 1 90 ? -3.991 2.130 7.089 1.00 80.56 90 ALA A N 1
ATOM 710 C CA . ALA A 1 90 ? -4.239 0.754 7.519 1.00 80.56 90 ALA A CA 1
ATOM 711 C C . ALA A 1 90 ? -3.656 0.474 8.914 1.00 80.56 90 ALA A C 1
ATOM 713 O O . ALA A 1 90 ? -4.339 -0.079 9.782 1.00 80.56 90 ALA A O 1
ATOM 714 N N . ILE A 1 91 ? -2.415 0.914 9.157 1.00 84.31 91 ILE A N 1
ATOM 715 C CA . ILE A 1 91 ? -1.753 0.771 10.459 1.00 84.31 91 ILE A CA 1
ATOM 716 C C . ILE A 1 91 ? -2.478 1.589 11.531 1.00 84.31 91 ILE A C 1
ATOM 718 O O . ILE A 1 91 ? -2.772 1.077 12.611 1.00 84.31 91 ILE A O 1
ATOM 722 N N . ILE A 1 92 ? -2.836 2.842 11.247 1.00 85.12 92 ILE A N 1
ATOM 723 C CA . ILE A 1 92 ? -3.587 3.670 12.200 1.00 85.12 92 ILE A CA 1
ATOM 724 C C . ILE A 1 92 ? -4.934 3.012 12.531 1.00 85.12 92 ILE A C 1
ATOM 726 O O . ILE A 1 92 ? -5.329 2.969 13.699 1.00 85.12 92 ILE A O 1
ATOM 730 N N . ALA A 1 93 ? -5.624 2.453 11.534 1.00 80.00 93 ALA A N 1
ATOM 731 C CA . ALA A 1 93 ? -6.889 1.761 11.738 1.00 80.00 93 ALA A CA 1
ATOM 732 C C . ALA A 1 93 ? -6.738 0.512 12.619 1.00 80.00 93 ALA A C 1
ATOM 734 O O . ALA A 1 93 ? -7.573 0.305 13.499 1.00 80.00 93 ALA A O 1
ATOM 735 N N . ILE A 1 94 ? -5.679 -0.290 12.450 1.00 81.75 94 ILE A N 1
ATOM 736 C CA . ILE A 1 94 ? -5.478 -1.492 13.271 1.00 81.75 94 ILE A CA 1
ATOM 737 C C . ILE A 1 94 ? -4.975 -1.174 14.683 1.00 81.75 94 ILE A C 1
ATOM 739 O O . ILE A 1 94 ? -5.378 -1.841 15.631 1.00 81.75 94 ILE A O 1
ATOM 743 N N . VAL A 1 95 ? -4.157 -0.132 14.855 1.00 83.81 95 VAL A N 1
ATOM 744 C CA . VAL A 1 95 ? -3.710 0.323 16.183 1.00 83.81 95 VAL A CA 1
ATOM 745 C C . VAL A 1 95 ? -4.883 0.911 16.968 1.00 83.81 95 VAL A C 1
ATOM 747 O O . VAL A 1 95 ? -5.040 0.627 18.155 1.00 83.81 95 VAL A O 1
ATOM 750 N N . ARG A 1 96 ? -5.745 1.694 16.307 1.00 78.44 96 ARG A N 1
ATOM 751 C CA . ARG A 1 96 ? -6.898 2.347 16.944 1.00 78.44 96 ARG A CA 1
ATOM 752 C C . ARG A 1 96 ? -8.093 1.408 17.133 1.00 78.44 96 ARG A C 1
ATOM 754 O O . ARG A 1 96 ? -8.817 1.554 18.114 1.00 78.44 96 ARG A O 1
ATOM 761 N N . TYR A 1 97 ? -8.274 0.433 16.241 1.00 77.50 97 TYR A N 1
ATOM 762 C CA . TYR A 1 97 ? -9.367 -0.546 16.267 1.00 77.50 97 TYR A CA 1
ATOM 763 C C . TYR A 1 97 ? -8.843 -1.989 16.076 1.00 77.50 97 TYR A C 1
ATOM 765 O O . TYR A 1 97 ? -9.187 -2.661 15.099 1.00 77.50 97 TYR A O 1
ATOM 773 N N . PRO A 1 98 ? -8.054 -2.536 17.023 1.00 70.62 98 PRO A N 1
ATOM 774 C CA . PRO A 1 98 ? -7.350 -3.825 16.873 1.00 70.62 98 PRO A CA 1
ATOM 775 C C . PRO A 1 98 ? -8.267 -5.054 16.777 1.00 70.62 98 PRO A C 1
ATOM 777 O O . PRO A 1 98 ? -7.842 -6.161 16.409 1.00 70.62 98 PRO A O 1
ATOM 780 N N . ARG A 1 99 ? -9.543 -4.890 17.141 1.00 72.38 99 ARG A N 1
ATOM 781 C CA . ARG A 1 99 ? -10.570 -5.933 17.038 1.00 72.38 99 ARG A CA 1
ATOM 782 C C . ARG A 1 99 ? -11.457 -5.816 15.806 1.00 72.38 99 ARG A C 1
ATOM 784 O O . ARG A 1 99 ? -12.260 -6.728 15.599 1.00 72.38 99 ARG A O 1
ATOM 791 N N . SER A 1 100 ? -11.286 -4.769 14.997 1.00 76.19 100 SER A N 1
ATOM 792 C CA . SER A 1 100 ? -12.031 -4.615 13.754 1.00 76.19 100 SER A CA 1
ATOM 793 C C . SER A 1 100 ? -11.653 -5.722 12.772 1.00 76.19 100 SER A C 1
ATOM 795 O O . SER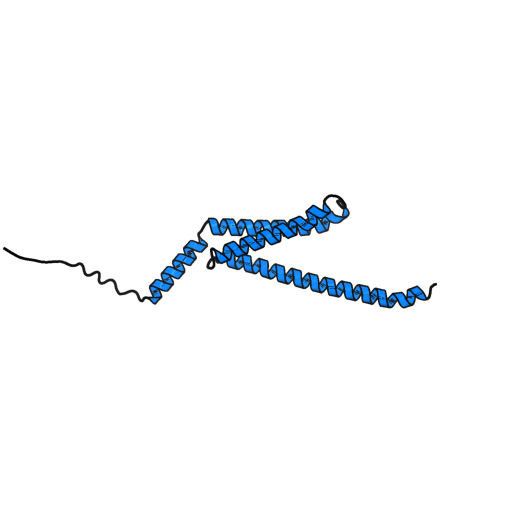 A 1 100 ? -10.477 -5.914 12.454 1.00 76.19 100 SER A O 1
ATOM 797 N N . THR A 1 101 ? -12.641 -6.478 12.289 1.00 76.94 101 THR A N 1
ATOM 798 C CA . THR A 1 101 ? -12.404 -7.491 11.244 1.00 76.94 101 THR A CA 1
ATOM 799 C C . THR A 1 101 ? -12.005 -6.834 9.929 1.00 76.94 101 THR A C 1
ATOM 801 O O . THR A 1 101 ? -11.169 -7.374 9.214 1.00 76.94 101 THR A O 1
ATOM 804 N N . PHE A 1 102 ? -12.543 -5.646 9.643 1.00 77.12 102 PHE A N 1
ATOM 805 C CA . PHE A 1 102 ? -12.253 -4.905 8.419 1.00 77.12 102 PHE A CA 1
ATOM 806 C C . PHE A 1 102 ? -10.795 -4.436 8.375 1.00 77.12 102 PHE A C 1
ATOM 808 O O . PHE A 1 102 ? -10.104 -4.683 7.392 1.00 77.12 102 PHE A O 1
ATOM 815 N N . ALA A 1 103 ? -10.294 -3.850 9.470 1.00 77.56 103 ALA A N 1
ATOM 816 C CA . ALA A 1 103 ? -8.895 -3.428 9.559 1.00 77.56 103 ALA A CA 1
ATOM 817 C C . ALA A 1 103 ? -7.929 -4.616 9.408 1.00 77.56 103 ALA A C 1
ATOM 819 O O . ALA A 1 103 ? -6.906 -4.501 8.743 1.00 77.56 103 ALA A O 1
ATOM 820 N N . ARG A 1 104 ? -8.276 -5.784 9.969 1.00 79.19 104 ARG A N 1
ATOM 821 C CA . ARG A 1 104 ? -7.477 -7.011 9.809 1.00 79.19 104 ARG A CA 1
ATOM 822 C C . ARG A 1 104 ? -7.422 -7.491 8.364 1.00 79.19 104 ARG A C 1
ATOM 824 O O . ARG A 1 104 ? -6.335 -7.784 7.886 1.00 79.19 104 ARG A O 1
ATOM 831 N N . VAL A 1 105 ? -8.567 -7.569 7.682 1.00 85.88 105 VAL A N 1
ATOM 832 C CA . VAL A 1 105 ? -8.620 -7.970 6.265 1.00 85.88 105 VAL A CA 1
ATOM 833 C C . VAL A 1 105 ? -7.801 -7.007 5.411 1.00 85.88 105 VAL A C 1
ATOM 835 O O . VAL A 1 105 ? -7.005 -7.443 4.590 1.00 85.88 105 VAL A O 1
ATOM 838 N N . LEU A 1 106 ? -7.939 -5.707 5.656 1.00 84.31 106 LEU A N 1
ATOM 839 C CA . LEU A 1 106 ? -7.220 -4.681 4.915 1.00 84.31 106 LEU A CA 1
ATOM 840 C C . LEU A 1 106 ? -5.697 -4.791 5.112 1.00 84.31 106 L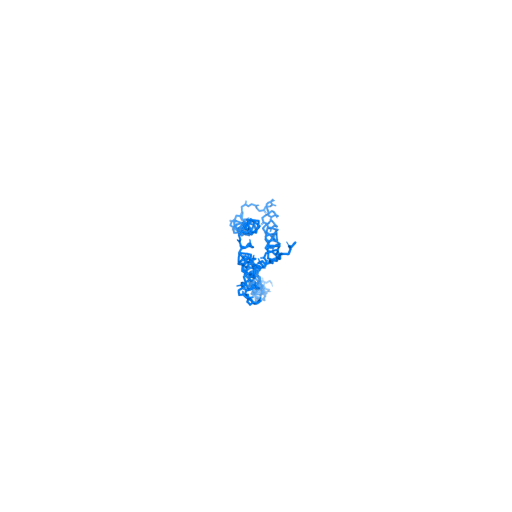EU A C 1
ATOM 842 O O . LEU A 1 106 ? -4.958 -4.761 4.136 1.00 84.31 106 LEU A O 1
ATOM 846 N N . VAL A 1 107 ? -5.219 -5.035 6.336 1.00 85.12 107 VAL A N 1
ATOM 847 C CA . VAL A 1 107 ? -3.790 -5.308 6.589 1.00 85.12 107 VAL A CA 1
ATOM 848 C C . VAL A 1 107 ? -3.309 -6.584 5.885 1.00 85.12 107 VAL A C 1
ATOM 850 O O . VAL A 1 107 ? -2.208 -6.590 5.343 1.00 85.12 107 VAL A O 1
ATOM 853 N N . ILE A 1 108 ? -4.118 -7.648 5.837 1.00 87.56 108 ILE A N 1
ATOM 854 C CA . ILE A 1 108 ? -3.768 -8.880 5.106 1.00 87.56 108 ILE A CA 1
ATOM 855 C C . ILE A 1 108 ? -3.596 -8.602 3.608 1.00 87.56 108 ILE A C 1
ATOM 857 O O . ILE A 1 108 ? -2.652 -9.115 3.010 1.00 87.56 108 ILE A O 1
ATOM 861 N N . ILE A 1 109 ? -4.463 -7.778 3.011 1.00 87.00 109 ILE A N 1
ATOM 862 C CA . ILE A 1 109 ? -4.344 -7.375 1.601 1.00 87.00 109 ILE A CA 1
ATOM 863 C C . ILE A 1 109 ? -3.000 -6.669 1.368 1.00 87.00 109 ILE A C 1
ATOM 865 O O . ILE A 1 109 ? -2.244 -7.101 0.503 1.00 87.00 109 ILE A O 1
ATOM 869 N N . TYR A 1 110 ? -2.649 -5.676 2.194 1.00 84.81 110 TYR A N 1
ATOM 870 C CA . TYR A 1 110 ? -1.366 -4.966 2.074 1.00 84.81 110 TYR A CA 1
ATOM 871 C C . TYR A 1 110 ? -0.141 -5.870 2.262 1.00 84.81 110 TYR A C 1
ATOM 873 O O . TYR A 1 110 ? 0.847 -5.735 1.544 1.00 84.81 110 TYR A O 1
ATOM 881 N N . ILE A 1 111 ? -0.183 -6.808 3.215 1.00 88.81 111 ILE A N 1
ATOM 882 C CA . ILE A 1 111 ? 0.910 -7.775 3.405 1.00 88.81 111 ILE A CA 1
ATOM 883 C C . ILE A 1 111 ? 1.046 -8.664 2.165 1.00 88.81 111 ILE A C 1
ATOM 885 O O . ILE A 1 111 ? 2.157 -8.923 1.712 1.00 88.81 111 ILE A O 1
ATOM 889 N N . THR A 1 112 ? -0.078 -9.113 1.606 1.00 88.75 112 THR A N 1
ATOM 890 C CA . THR A 1 112 ? -0.091 -9.962 0.409 1.00 88.75 112 THR A CA 1
ATOM 891 C C . THR A 1 112 ? 0.487 -9.218 -0.796 1.00 88.75 112 THR A C 1
ATOM 893 O O . THR A 1 112 ? 1.290 -9.783 -1.534 1.00 88.75 112 THR A O 1
ATOM 896 N N . GLU A 1 113 ? 0.147 -7.941 -0.967 1.00 84.81 113 GLU A N 1
ATOM 897 C CA . GLU A 1 113 ? 0.714 -7.086 -2.013 1.00 84.81 113 GLU A CA 1
ATOM 898 C C . GLU A 1 113 ? 2.225 -6.884 -1.846 1.00 84.81 113 GLU A C 1
ATOM 900 O O . GLU A 1 113 ? 2.967 -7.031 -2.813 1.00 84.81 113 GLU A O 1
ATOM 905 N N . LEU A 1 114 ? 2.711 -6.634 -0.625 1.00 86.50 114 LEU A N 1
ATOM 906 C CA . LEU A 1 114 ? 4.151 -6.539 -0.356 1.00 86.50 114 LEU A CA 1
ATOM 907 C C . LEU A 1 114 ? 4.899 -7.820 -0.745 1.00 86.50 114 LEU A C 1
ATOM 909 O O . LEU A 1 114 ? 5.984 -7.756 -1.323 1.00 86.50 114 LEU A O 1
ATOM 913 N N . VAL A 1 115 ? 4.317 -8.984 -0.448 1.00 92.94 115 VAL A N 1
ATOM 914 C CA . VAL A 1 115 ? 4.889 -10.280 -0.834 1.00 92.94 115 VAL A CA 1
ATOM 915 C C . VAL A 1 115 ? 4.904 -10.440 -2.355 1.00 92.94 115 VAL A C 1
ATOM 917 O O . VAL A 1 115 ? 5.910 -10.886 -2.907 1.00 92.94 115 VAL A O 1
ATOM 920 N N . LEU A 1 116 ? 3.830 -10.046 -3.045 1.00 88.81 116 LEU A N 1
ATOM 921 C CA . LEU A 1 116 ? 3.770 -10.069 -4.508 1.00 88.81 116 LEU A CA 1
ATOM 922 C C . LEU A 1 116 ? 4.820 -9.144 -5.138 1.00 88.81 116 LEU A C 1
ATOM 924 O O . LEU A 1 116 ? 5.537 -9.579 -6.035 1.00 88.81 116 LEU A O 1
ATOM 928 N N . LEU A 1 117 ? 4.976 -7.914 -4.640 1.00 84.88 117 LEU A N 1
ATOM 929 C CA . LEU A 1 117 ? 6.006 -6.978 -5.110 1.00 84.88 117 LEU A CA 1
ATOM 930 C C . LEU A 1 117 ? 7.417 -7.541 -4.918 1.00 84.88 117 LEU A C 1
ATOM 932 O O . LEU A 1 117 ? 8.253 -7.450 -5.816 1.00 84.88 117 LEU A O 1
ATOM 936 N N . PHE A 1 118 ? 7.677 -8.169 -3.771 1.00 89.19 118 PHE A N 1
ATOM 937 C CA . PHE A 1 118 ? 8.960 -8.812 -3.506 1.00 89.19 118 PHE A CA 1
ATOM 938 C C . PHE A 1 118 ? 9.237 -9.973 -4.475 1.00 89.19 118 PHE A C 1
ATOM 940 O O . PHE A 1 118 ? 10.341 -10.078 -5.010 1.00 89.19 118 PHE A O 1
ATOM 947 N N . LEU A 1 119 ? 8.233 -10.811 -4.754 1.00 93.12 119 LEU A N 1
ATOM 948 C CA . LEU A 1 119 ? 8.343 -11.883 -5.747 1.00 93.12 119 LEU A CA 1
ATOM 949 C C . LEU A 1 119 ? 8.612 -11.334 -7.155 1.00 93.12 119 LEU A C 1
ATOM 951 O O . LEU A 1 119 ? 9.481 -11.858 -7.848 1.00 93.12 119 LEU A O 1
ATOM 955 N N . MET A 1 120 ? 7.930 -10.262 -7.563 1.00 86.88 120 MET A N 1
ATOM 956 C CA . MET A 1 120 ? 8.152 -9.623 -8.866 1.00 86.88 120 MET A CA 1
ATOM 957 C C . MET A 1 120 ? 9.570 -9.050 -8.986 1.00 86.88 120 MET A C 1
ATOM 959 O O . MET A 1 120 ? 10.230 -9.261 -10.000 1.00 86.88 120 MET A O 1
ATOM 963 N N . MET A 1 121 ? 10.081 -8.402 -7.935 1.00 87.12 121 MET A N 1
ATOM 964 C CA . MET A 1 121 ? 11.465 -7.912 -7.893 1.00 87.12 121 MET A CA 1
ATOM 965 C C . MET A 1 121 ? 12.495 -9.045 -7.993 1.00 87.12 121 MET A C 1
ATOM 967 O O . MET A 1 121 ? 13.504 -8.902 -8.683 1.00 87.12 121 MET A O 1
ATOM 971 N N . LEU A 1 122 ? 12.244 -10.189 -7.346 1.00 93.00 122 LEU A N 1
ATOM 972 C CA . LEU A 1 122 ? 13.098 -11.372 -7.482 1.00 93.00 122 LEU A CA 1
ATOM 973 C C . LEU A 1 122 ? 13.099 -11.913 -8.915 1.00 93.00 122 LEU A C 1
ATOM 975 O O . LEU A 1 122 ? 14.164 -12.212 -9.454 1.00 93.00 122 LEU A O 1
ATOM 979 N N . LEU A 1 123 ? 11.926 -12.016 -9.544 1.00 91.50 123 LEU A N 1
ATOM 980 C CA . LEU A 1 123 ? 11.812 -12.450 -10.938 1.00 91.50 123 LEU A CA 1
ATOM 981 C C . LEU A 1 123 ? 12.540 -11.495 -11.887 1.00 91.50 123 LEU A C 1
ATOM 983 O O . LEU A 1 123 ? 13.254 -11.958 -12.776 1.00 91.50 123 LEU A O 1
ATOM 987 N N . LEU A 1 124 ? 12.423 -10.182 -11.664 1.00 87.31 124 LEU A N 1
ATOM 988 C CA . LEU A 1 124 ? 13.153 -9.168 -12.424 1.00 87.31 124 LEU A CA 1
ATOM 989 C C . LEU A 1 124 ? 14.668 -9.355 -12.289 1.00 87.31 124 LEU A C 1
ATOM 991 O O . LEU A 1 124 ? 15.383 -9.332 -13.287 1.00 87.31 124 LEU A O 1
ATOM 995 N N . PHE A 1 125 ? 15.166 -9.600 -11.075 1.00 91.50 125 PHE A N 1
ATOM 996 C CA . PHE A 1 125 ? 16.590 -9.842 -10.846 1.00 91.50 125 PHE A CA 1
ATOM 997 C C . PHE A 1 125 ? 17.090 -11.093 -11.584 1.00 9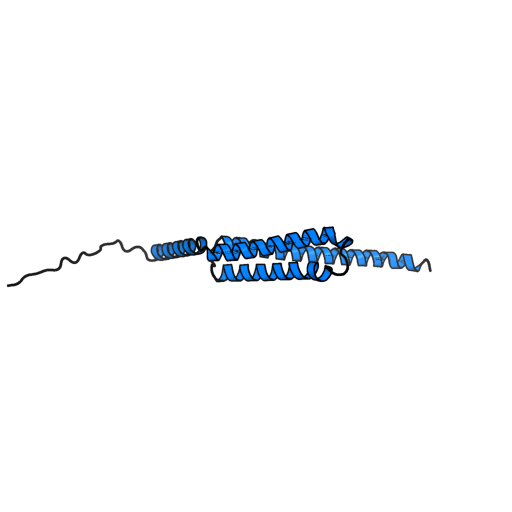1.50 125 PHE A C 1
ATOM 999 O O . PHE A 1 125 ? 18.142 -11.059 -12.222 1.00 91.50 125 PHE A O 1
ATOM 1006 N N . ILE A 1 126 ? 16.311 -12.180 -11.554 1.00 92.06 126 ILE A N 1
ATOM 1007 C CA . ILE A 1 126 ? 16.617 -13.414 -12.291 1.00 92.06 126 ILE A CA 1
ATOM 1008 C C . ILE A 1 126 ? 16.640 -13.140 -13.800 1.00 92.06 126 ILE A C 1
ATOM 1010 O O . ILE A 1 126 ? 17.602 -13.517 -14.471 1.00 92.06 126 ILE A O 1
ATOM 1014 N N . ALA A 1 127 ? 15.634 -12.442 -14.331 1.00 87.12 127 ALA A N 1
ATOM 1015 C CA . ALA A 1 127 ? 15.568 -12.077 -15.743 1.00 87.12 127 ALA A CA 1
ATOM 1016 C C . ALA A 1 127 ? 16.778 -11.229 -16.170 1.00 87.12 127 ALA A C 1
ATOM 1018 O O . ALA A 1 127 ? 17.422 -11.547 -17.169 1.00 87.12 127 ALA A O 1
ATOM 1019 N N . CYS A 1 128 ? 17.154 -10.225 -15.373 1.00 87.38 128 CYS A N 1
ATOM 1020 C CA . CYS A 1 128 ? 18.348 -9.413 -15.606 1.00 87.38 128 CYS A CA 1
ATOM 1021 C C . CYS A 1 128 ? 19.634 -10.251 -15.578 1.00 87.38 128 CYS A C 1
ATOM 1023 O O . CYS A 1 128 ? 20.484 -10.098 -16.453 1.00 87.38 128 CYS A O 1
ATOM 1025 N N . SER A 1 129 ? 19.777 -11.171 -14.619 1.00 86.38 129 SER A N 1
ATOM 1026 C CA . SER A 1 129 ? 20.954 -12.046 -14.542 1.00 86.38 129 SER A CA 1
ATOM 1027 C C . SER A 1 129 ? 21.072 -12.978 -15.756 1.00 86.38 129 SER A C 1
ATOM 1029 O O . SER A 1 129 ? 22.164 -13.156 -16.293 1.00 86.38 129 SER A O 1
ATOM 1031 N N . ASN A 1 130 ? 19.943 -13.494 -16.252 1.00 83.38 130 ASN A N 1
ATOM 1032 C CA . ASN A 1 130 ? 19.890 -14.350 -17.436 1.00 83.38 130 ASN A CA 1
ATOM 1033 C C . ASN A 1 130 ? 20.173 -13.568 -18.724 1.00 83.38 130 ASN A C 1
ATOM 1035 O O . ASN A 1 130 ? 20.838 -14.086 -19.622 1.00 83.38 130 ASN A O 1
ATOM 1039 N N . ALA A 1 131 ? 19.703 -12.321 -18.813 1.00 79.50 131 ALA A N 1
ATOM 1040 C CA . ALA A 1 131 ? 19.995 -11.436 -19.936 1.00 79.50 131 ALA A CA 1
ATOM 1041 C C . ALA A 1 131 ? 21.493 -11.103 -20.004 1.00 79.50 131 ALA A C 1
ATOM 1043 O O . ALA A 1 131 ? 22.101 -11.240 -21.061 1.00 79.50 131 ALA A O 1
ATOM 1044 N N . ILE A 1 132 ? 22.118 -10.765 -18.869 1.00 78.69 132 ILE A N 1
ATOM 1045 C CA . ILE A 1 132 ? 23.570 -10.533 -18.798 1.00 78.69 132 ILE A CA 1
ATOM 1046 C C . ILE A 1 132 ? 24.340 -11.811 -19.149 1.00 78.69 132 ILE A C 1
ATOM 1048 O O . ILE A 1 132 ? 25.301 -11.744 -19.910 1.00 78.69 132 ILE A O 1
ATOM 1052 N N . GLY A 1 133 ? 23.900 -12.973 -18.654 1.00 67.31 133 GLY A N 1
ATOM 1053 C CA . GLY A 1 133 ? 24.489 -14.271 -18.990 1.00 67.31 133 GLY A CA 1
ATOM 1054 C C . GLY A 1 133 ? 24.447 -14.567 -20.491 1.00 67.31 133 GLY A C 1
ATOM 1055 O O . GLY A 1 133 ? 25.461 -14.955 -21.071 1.00 67.31 133 GLY A O 1
ATOM 1056 N N . SER A 1 134 ? 23.311 -14.294 -21.134 1.00 64.62 134 SER A N 1
ATOM 1057 C CA . SER A 1 134 ? 23.122 -14.488 -22.577 1.00 64.62 134 SER A CA 1
ATOM 1058 C C . SER A 1 134 ? 23.958 -13.504 -23.401 1.00 64.62 134 SER A C 1
ATOM 1060 O O . SER A 1 134 ? 24.634 -13.917 -24.339 1.00 64.62 134 SER A O 1
ATOM 1062 N N . CYS A 1 135 ? 24.028 -12.233 -22.990 1.00 60.31 135 CYS A N 1
ATOM 1063 C CA . CYS A 1 135 ? 24.919 -11.255 -23.615 1.00 60.31 135 CYS A CA 1
ATOM 1064 C C . CYS A 1 135 ? 26.399 -11.639 -23.437 1.00 60.31 135 CYS A C 1
ATOM 1066 O O . CYS A 1 135 ? 27.182 -11.529 -24.374 1.00 60.31 135 CYS A O 1
ATOM 1068 N N . SER A 1 136 ? 26.799 -12.136 -22.262 1.00 57.44 136 SER A N 1
ATOM 1069 C CA . SER A 1 136 ? 28.187 -12.540 -21.992 1.00 57.44 136 SER A CA 1
ATOM 1070 C C . SER A 1 136 ? 28.625 -13.79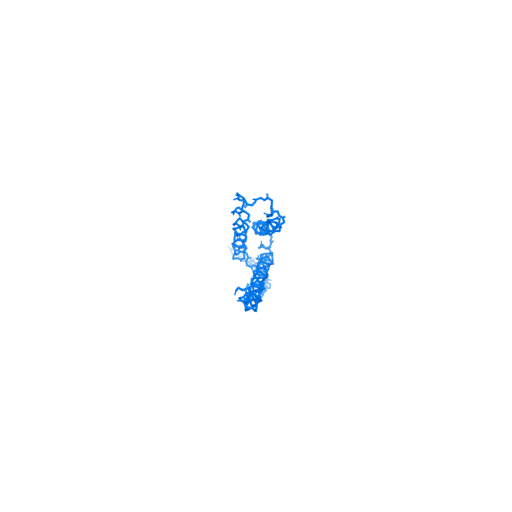7 -22.754 1.00 57.44 136 SER A C 1
ATOM 1072 O O . SER A 1 136 ? 29.815 -13.958 -23.016 1.00 57.44 136 SER A O 1
ATOM 1074 N N . GLY A 1 137 ? 27.678 -14.656 -23.147 1.00 53.34 137 GLY A N 1
ATOM 1075 C CA . GLY A 1 137 ? 27.935 -15.825 -23.988 1.00 53.34 137 GLY A CA 1
ATOM 1076 C C . GLY A 1 137 ? 28.181 -15.471 -25.458 1.00 53.34 137 GLY A C 1
ATOM 1077 O O . GLY A 1 137 ? 29.028 -16.093 -26.094 1.00 53.34 137 GLY A O 1
ATOM 1078 N N . GLU A 1 138 ? 27.511 -14.440 -25.985 1.00 50.38 138 GLU A N 1
ATOM 1079 C CA . GLU A 1 138 ? 27.673 -13.997 -27.381 1.00 50.38 138 GLU A CA 1
ATOM 1080 C C . GLU A 1 138 ? 28.746 -12.915 -27.582 1.00 50.38 138 GLU A C 1
ATOM 1082 O O . GLU A 1 138 ? 29.222 -12.739 -28.702 1.00 50.38 138 GLU A O 1
ATOM 1087 N N . PHE A 1 139 ? 29.228 -12.238 -26.529 1.00 49.06 139 PHE A N 1
ATOM 1088 C CA . PHE A 1 139 ? 30.364 -11.310 -26.668 1.00 49.06 139 PHE A CA 1
ATOM 1089 C C . PHE A 1 139 ? 31.655 -11.999 -27.145 1.00 49.06 139 PHE A C 1
ATOM 1091 O O . PHE A 1 139 ? 32.472 -11.351 -27.794 1.00 49.06 139 PHE A O 1
ATOM 1098 N N . ILE A 1 140 ? 31.825 -13.304 -26.898 1.00 49.72 140 ILE A N 1
ATOM 1099 C CA . ILE A 1 140 ? 32.941 -14.080 -27.468 1.00 49.72 140 ILE A CA 1
ATOM 1100 C C . ILE A 1 140 ? 32.766 -14.284 -28.982 1.00 49.72 140 ILE A C 1
ATOM 1102 O O . ILE A 1 140 ? 33.757 -14.300 -29.700 1.00 49.72 140 ILE A O 1
ATOM 1106 N N . SER A 1 141 ? 31.533 -14.360 -29.492 1.00 45.12 141 SER A N 1
ATOM 1107 C CA . SER A 1 141 ? 31.265 -14.479 -30.936 1.00 45.12 141 SER A CA 1
ATOM 1108 C C . SER A 1 141 ? 31.224 -13.126 -31.665 1.00 45.12 141 SER A C 1
ATOM 1110 O O . SER A 1 141 ? 31.542 -13.067 -32.848 1.00 45.12 141 SER A O 1
ATOM 1112 N N . CYS A 1 142 ? 30.909 -12.021 -30.978 1.00 52.41 142 CYS A N 1
ATOM 1113 C CA . CYS A 1 142 ? 30.961 -10.670 -31.558 1.00 52.41 142 CYS A CA 1
ATOM 1114 C C . CYS A 1 142 ? 32.385 -10.095 -31.671 1.00 52.41 142 CYS A C 1
ATOM 1116 O O . CYS A 1 142 ? 32.597 -9.165 -32.447 1.00 52.41 142 CYS A O 1
ATOM 1118 N N . LEU A 1 143 ? 33.360 -10.626 -30.925 1.00 46.16 143 LEU A N 1
ATOM 1119 C CA . LEU A 1 143 ? 34.761 -10.184 -30.990 1.00 46.16 143 LEU A CA 1
ATOM 1120 C C . LEU A 1 143 ? 35.579 -10.901 -32.083 1.00 46.16 143 LEU A C 1
ATOM 1122 O O . LEU A 1 143 ? 36.714 -10.515 -32.332 1.00 46.16 143 LEU A O 1
ATOM 1126 N N . GLU A 1 144 ? 35.011 -11.918 -32.739 1.00 45.88 144 GLU A N 1
ATOM 1127 C CA . GLU A 1 144 ? 35.646 -12.675 -33.835 1.00 45.88 144 GLU A CA 1
ATOM 1128 C C . GLU A 1 144 ? 35.240 -12.164 -35.237 1.00 45.88 144 GLU A C 1
ATOM 1130 O O . GLU A 1 144 ? 35.714 -12.668 -36.253 1.00 45.88 144 GLU A O 1
ATOM 1135 N N . MET A 1 145 ? 34.379 -11.138 -35.304 1.00 45.84 145 MET A N 1
ATOM 1136 C CA . MET A 1 145 ? 34.016 -10.410 -36.533 1.00 45.84 145 MET A CA 1
ATOM 1137 C C . MET A 1 145 ? 34.653 -9.005 -36.614 1.00 45.84 145 MET A C 1
ATOM 1139 O O . MET A 1 145 ? 34.116 -8.125 -37.290 1.00 45.84 145 MET A O 1
ATOM 1143 N N . GLY A 1 146 ? 35.778 -8.784 -35.922 1.00 40.09 146 GLY A N 1
ATOM 1144 C CA . GLY A 1 146 ? 36.584 -7.556 -35.977 1.00 40.09 146 GLY A CA 1
ATOM 1145 C C . GLY A 1 146 ? 38.027 -7.832 -36.362 1.00 40.09 146 GLY A C 1
ATOM 1146 O O . GLY A 1 146 ? 38.670 -8.618 -35.636 1.00 40.09 146 GLY A O 1
#

Organis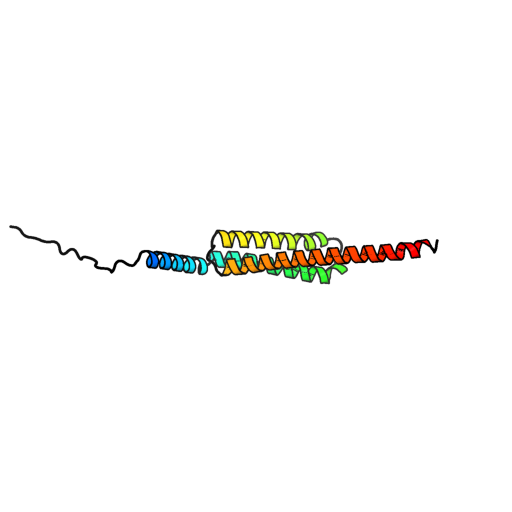m: Butyrivibrio fibrisolvens (NCBI:txid831)

Foldseek 3Di:
DDDDDDPPPPPVPPPDPPVVVVVVVVVVLLVCLQPPPVLVVLLVQLVVLLVVLVVLQVVCVVCCVPPPDPCVCVSPVVSVVSNVVSVVSLVVSCVVRVSHPSSVVSVVVNVVVVVVVVVVVVVVVVVVVVVVVVVVVCVVVVVVVD

Secondary structure (DSSP, 8-state):
-----------------HHHHHHHHHHHHHHHHHH-HHHHHHHHHHHHHHHHHHHHHHHHHHHGGGSTTTSHHHHHHHHHHHHHHHHHHHHHHHHH-TT-HHHHHHHHHHHHHHHHHHHHHHHHHHHHHHHHHHHHHHHHHHTS--

Sequence (146 aa):
MRENDQNTNNSNAPAVPEYLTKEAIKQQKKYNDNHSTTCRTLCMISLVCWALANIIFIVSDQFFDLLIDVMAIFTEVLPGLLLISGYVFAIIAIVRYPRSTFARVLVIIYITELVLLFLMMLLLFIACSNAIGSCSGEFISCLEMG